Protein AF-A0A959P8B7-F1 (afdb_monomer_lite)

Radius of gyration: 20.97 Å; chains: 1; bounding box: 33×46×57 Å

Sequence (94 aa):
MNKGLQTFKYILFDWLAAIGTWSVFFYYRKTYVESKLYGEVLVNMDHRFIQGLVLIPLFWLLFHAMLGAYSNVYRRSRLRELVQTFAVTLVGVT

Secondary structure (DSSP, 8-state):
--HHHHHHHHHHHHHHHHHHHHHHHHHHIIIIIIHHHHSS------HHHHHHHHHHHHHHHHHHHHTTTTT-GGGS-HHHHHHHHHHHHHHTT-

Structure (mmCIF, N/CA/C/O backbone):
data_AF-A0A959P8B7-F1
#
_entry.id   AF-A0A959P8B7-F1
#
loop_
_atom_site.group_PDB
_atom_site.id
_atom_site.type_symbol
_atom_site.label_atom_id
_atom_site.label_alt_id
_atom_site.label_comp_id
_atom_site.label_asym_id
_atom_site.label_entity_id
_atom_site.label_seq_id
_atom_site.pdbx_PDB_ins_code
_atom_site.Cartn_x
_atom_site.Cartn_y
_atom_site.Cartn_z
_atom_site.occupancy
_atom_site.B_iso_or_equiv
_atom_site.auth_seq_id
_atom_site.auth_comp_id
_atom_site.auth_asym_id
_atom_site.auth_atom_id
_atom_site.pdbx_PDB_model_num
ATOM 1 N N . MET A 1 1 ? -7.893 5.256 25.201 1.00 55.09 1 MET A N 1
ATOM 2 C CA . MET A 1 1 ? -6.998 4.834 24.098 1.00 55.09 1 MET A CA 1
ATOM 3 C C . MET A 1 1 ? -7.667 5.186 22.777 1.00 55.09 1 MET A C 1
ATOM 5 O O . MET A 1 1 ? -8.769 4.713 22.524 1.00 55.09 1 MET A O 1
ATOM 9 N N . ASN A 1 2 ? -7.085 6.108 22.008 1.00 67.00 2 ASN A N 1
ATOM 10 C CA . ASN A 1 2 ? -7.795 6.782 20.919 1.00 67.00 2 ASN A CA 1
ATOM 11 C C . ASN A 1 2 ? -7.798 5.912 19.646 1.00 67.00 2 ASN A C 1
ATOM 13 O O . ASN A 1 2 ? -6.789 5.818 18.946 1.00 67.00 2 ASN A O 1
ATOM 17 N N . LYS A 1 3 ? -8.920 5.227 19.380 1.00 64.62 3 LYS A N 1
ATOM 18 C CA . LYS A 1 3 ? -9.056 4.237 18.291 1.00 64.62 3 LYS A CA 1
ATOM 19 C C . LYS A 1 3 ? -8.809 4.848 16.905 1.00 64.62 3 LYS A C 1
ATOM 21 O O . LYS A 1 3 ? -8.200 4.201 16.055 1.00 64.62 3 LYS A O 1
ATOM 26 N N . GLY A 1 4 ? -9.203 6.109 16.709 1.00 68.12 4 GLY A N 1
ATOM 27 C CA . GLY A 1 4 ? -8.968 6.843 15.462 1.00 68.12 4 GLY A CA 1
ATOM 28 C C . GLY A 1 4 ? -7.483 7.071 15.175 1.00 68.12 4 GLY A C 1
ATOM 29 O O . GLY A 1 4 ? -7.025 6.799 14.072 1.00 68.12 4 GLY A O 1
ATOM 30 N N . LEU A 1 5 ? -6.699 7.462 16.187 1.00 71.50 5 LEU A N 1
ATOM 31 C CA . LEU A 1 5 ? -5.264 7.726 16.021 1.00 71.50 5 LEU A CA 1
ATOM 32 C C . LEU A 1 5 ? -4.476 6.455 15.666 1.00 71.50 5 LEU A C 1
ATOM 34 O O . LEU A 1 5 ? -3.527 6.509 14.891 1.00 71.50 5 LEU A O 1
ATOM 38 N N . GLN A 1 6 ? -4.862 5.302 16.217 1.00 70.50 6 GLN A N 1
ATOM 39 C CA . GLN A 1 6 ? -4.215 4.029 15.879 1.00 70.50 6 GLN A CA 1
ATOM 40 C C . GLN A 1 6 ? -4.600 3.539 14.484 1.00 70.50 6 GLN A C 1
ATOM 42 O O . GLN A 1 6 ? -3.735 3.081 13.746 1.00 70.50 6 GLN A O 1
ATOM 47 N N . THR A 1 7 ? -5.867 3.699 14.103 1.00 71.44 7 THR A N 1
ATOM 48 C CA . THR A 1 7 ? -6.331 3.385 12.745 1.00 71.44 7 THR A CA 1
ATOM 49 C C . THR A 1 7 ? -5.611 4.255 11.717 1.00 71.44 7 THR A C 1
ATOM 51 O O . THR A 1 7 ? -5.111 3.737 10.725 1.00 71.44 7 THR A O 1
ATOM 54 N N . PHE A 1 8 ? -5.444 5.549 12.008 1.00 75.75 8 PHE A N 1
ATOM 55 C CA . PHE A 1 8 ? -4.675 6.460 11.164 1.00 75.75 8 PHE A CA 1
ATOM 56 C C . PHE A 1 8 ? -3.215 6.022 11.006 1.00 75.75 8 PHE A C 1
ATOM 58 O O . PHE A 1 8 ? -2.706 6.015 9.892 1.00 75.75 8 PHE A O 1
ATOM 65 N N . LYS A 1 9 ? -2.546 5.595 12.088 1.00 77.56 9 LYS A N 1
ATOM 66 C CA . LYS A 1 9 ? -1.175 5.063 11.997 1.00 77.56 9 LYS A CA 1
ATOM 67 C C . LYS A 1 9 ? -1.099 3.842 11.080 1.00 77.56 9 LYS A C 1
ATOM 69 O O . LYS A 1 9 ? -0.197 3.784 10.256 1.00 77.56 9 LYS A O 1
ATOM 74 N N . TYR A 1 10 ? -2.038 2.902 11.194 1.00 77.12 10 TYR A N 1
ATOM 75 C CA . TYR A 1 10 ? -2.082 1.733 10.310 1.00 77.12 10 TYR A CA 1
ATOM 76 C C . TYR A 1 10 ? -2.266 2.132 8.849 1.00 77.12 10 TYR A C 1
ATOM 78 O O . TYR A 1 10 ? -1.473 1.710 8.019 1.00 77.12 10 TYR A O 1
ATOM 86 N N . ILE A 1 11 ? -3.244 2.992 8.556 1.00 78.56 11 ILE A N 1
ATOM 87 C CA . ILE A 1 11 ? -3.483 3.507 7.201 1.00 78.56 11 ILE A CA 1
ATOM 88 C C . ILE A 1 11 ? -2.229 4.204 6.657 1.00 78.56 11 ILE A C 1
ATOM 90 O O . ILE A 1 11 ? -1.856 3.986 5.510 1.00 78.56 11 ILE A O 1
ATOM 94 N N . LEU A 1 12 ? -1.549 5.007 7.482 1.00 81.50 12 LEU A N 1
ATOM 95 C CA . LEU A 1 12 ? -0.333 5.713 7.087 1.00 81.50 12 LEU A CA 1
ATOM 96 C C . LEU A 1 12 ? 0.798 4.742 6.723 1.00 81.50 12 LEU A C 1
ATOM 98 O O . LEU A 1 12 ? 1.434 4.915 5.690 1.00 81.50 12 LEU A O 1
ATOM 102 N N . PHE A 1 13 ? 1.048 3.722 7.547 1.00 82.19 13 PHE A N 1
ATOM 103 C CA . PHE A 1 13 ? 2.080 2.723 7.254 1.00 82.19 13 PHE A CA 1
ATOM 104 C C . PHE A 1 13 ? 1.736 1.873 6.030 1.00 82.19 13 PHE A C 1
ATOM 106 O O . PHE A 1 13 ? 2.625 1.581 5.238 1.00 82.19 13 PHE A O 1
ATOM 113 N N . ASP A 1 14 ? 0.464 1.522 5.852 1.00 82.12 14 ASP A N 1
ATOM 114 C CA . ASP A 1 14 ? -0.022 0.764 4.697 1.00 82.12 14 ASP A CA 1
ATOM 115 C C . ASP A 1 14 ? 0.143 1.576 3.401 1.00 82.12 14 ASP A C 1
ATOM 117 O O . ASP A 1 14 ? 0.638 1.082 2.389 1.00 82.12 14 ASP A O 1
ATOM 121 N N . TRP A 1 15 ? -0.155 2.876 3.466 1.00 81.38 15 TRP A N 1
ATOM 122 C CA . TRP A 1 15 ? 0.068 3.815 2.370 1.00 81.38 15 TRP A CA 1
ATOM 123 C C . TRP A 1 15 ? 1.556 3.977 2.031 1.00 81.38 15 TRP A C 1
ATOM 125 O O . TRP A 1 15 ? 1.933 3.902 0.862 1.00 81.38 15 TRP A O 1
ATOM 135 N N . LEU A 1 16 ? 2.419 4.139 3.041 1.00 85.00 16 LEU A N 1
ATOM 136 C CA . LEU A 1 16 ? 3.872 4.219 2.850 1.00 85.00 16 LEU A CA 1
ATOM 137 C C . LEU A 1 16 ? 4.445 2.923 2.263 1.00 85.00 16 LEU A C 1
ATOM 139 O O . LEU A 1 16 ? 5.298 2.978 1.376 1.00 85.00 16 LEU A O 1
ATOM 143 N N . ALA A 1 17 ? 3.961 1.764 2.716 1.00 85.38 17 ALA A N 1
ATOM 144 C CA . ALA A 1 17 ? 4.351 0.469 2.174 1.00 85.38 17 ALA A CA 1
ATOM 145 C C . ALA A 1 17 ? 3.937 0.339 0.701 1.00 85.38 17 ALA A C 1
ATOM 147 O O . ALA A 1 17 ? 4.769 -0.016 -0.132 1.00 85.38 17 ALA A O 1
ATOM 148 N N . ALA A 1 18 ? 2.701 0.712 0.356 1.00 82.44 18 ALA A N 1
ATOM 149 C CA . ALA A 1 18 ? 2.214 0.692 -1.021 1.00 82.44 18 ALA A CA 1
ATOM 150 C C . ALA A 1 18 ? 3.028 1.617 -1.946 1.00 82.44 18 ALA A C 1
ATOM 152 O O . ALA A 1 18 ? 3.392 1.217 -3.054 1.00 82.44 18 ALA A O 1
ATOM 153 N N . ILE A 1 19 ? 3.376 2.824 -1.482 1.00 84.62 19 ILE A N 1
ATOM 154 C CA . ILE A 1 19 ? 4.266 3.749 -2.204 1.00 84.62 19 ILE A CA 1
ATOM 155 C C . ILE A 1 19 ? 5.647 3.119 -2.412 1.00 84.62 19 ILE A C 1
ATOM 157 O O . ILE A 1 19 ? 6.183 3.161 -3.522 1.00 84.62 19 ILE A O 1
ATOM 161 N N . GLY A 1 20 ? 6.223 2.527 -1.363 1.00 85.88 20 GLY A N 1
ATOM 162 C CA . GLY A 1 20 ? 7.540 1.894 -1.414 1.00 85.88 20 GLY A CA 1
ATOM 163 C C . GLY A 1 20 ? 7.582 0.723 -2.394 1.00 85.88 20 GLY A C 1
ATOM 164 O O . GLY A 1 20 ? 8.422 0.699 -3.295 1.00 85.88 20 GLY A O 1
ATOM 165 N N . THR A 1 21 ? 6.634 -0.210 -2.285 1.00 86.19 21 THR A N 1
ATOM 166 C CA . THR A 1 21 ? 6.508 -1.350 -3.201 1.00 86.19 21 THR A CA 1
ATOM 167 C C . THR A 1 21 ? 6.328 -0.892 -4.645 1.00 86.19 21 THR A C 1
ATOM 169 O O . THR A 1 21 ? 6.995 -1.422 -5.534 1.00 86.19 21 THR A O 1
ATOM 172 N N . TRP A 1 22 ? 5.486 0.117 -4.898 1.00 84.38 22 TRP A N 1
ATOM 173 C CA . TRP A 1 22 ? 5.272 0.611 -6.257 1.00 84.38 22 TRP A CA 1
ATOM 174 C C . TRP A 1 22 ? 6.501 1.328 -6.829 1.00 84.38 22 TRP A C 1
ATOM 176 O O . TRP A 1 22 ? 6.829 1.154 -8.002 1.00 84.38 22 TRP A O 1
ATOM 186 N N . SER A 1 23 ? 7.228 2.074 -5.994 1.00 82.25 23 SER A N 1
ATOM 187 C CA . SER A 1 23 ? 8.483 2.731 -6.382 1.00 82.25 23 SER A CA 1
ATOM 188 C C . SER A 1 23 ? 9.543 1.710 -6.799 1.00 82.25 23 SER A C 1
ATOM 190 O O . SER A 1 23 ? 10.151 1.844 -7.862 1.00 82.25 23 SER A O 1
ATOM 192 N N . VAL A 1 24 ? 9.722 0.648 -6.004 1.00 84.88 24 VAL A N 1
ATOM 193 C CA . VAL A 1 24 ? 10.660 -0.444 -6.311 1.00 84.88 24 VAL A CA 1
ATOM 194 C C . VAL A 1 24 ? 10.229 -1.201 -7.566 1.00 84.88 24 VAL A C 1
ATOM 196 O O . VAL A 1 24 ? 11.059 -1.481 -8.429 1.00 84.88 24 VAL A O 1
ATOM 199 N N . PHE A 1 25 ? 8.935 -1.494 -7.710 1.00 84.50 25 PHE A N 1
ATOM 200 C CA . PHE A 1 25 ? 8.404 -2.163 -8.896 1.00 84.50 25 PHE A CA 1
ATOM 201 C C . PHE A 1 25 ? 8.626 -1.342 -10.171 1.00 84.50 25 PHE A C 1
ATOM 203 O O . PHE A 1 25 ? 9.050 -1.885 -11.192 1.00 84.50 25 PHE A O 1
ATOM 210 N N . PHE A 1 26 ? 8.389 -0.030 -10.119 1.00 80.62 26 PHE A N 1
ATOM 211 C CA . PHE A 1 26 ? 8.622 0.852 -11.258 1.00 80.62 26 PHE A CA 1
ATOM 212 C C . PHE A 1 26 ? 10.103 0.925 -11.628 1.00 80.62 26 PHE A C 1
ATOM 214 O O . PHE A 1 26 ? 10.440 0.816 -12.807 1.00 80.62 26 PHE A O 1
ATOM 221 N N . TYR A 1 27 ? 10.983 1.045 -10.630 1.00 81.62 27 TYR A N 1
ATOM 222 C CA . TYR A 1 27 ? 12.427 1.004 -10.844 1.00 81.62 27 TYR A CA 1
ATOM 223 C C . TYR A 1 27 ? 12.852 -0.310 -11.506 1.00 81.62 27 TYR A C 1
ATOM 225 O O . TYR A 1 27 ? 13.542 -0.297 -12.522 1.00 81.62 27 TYR A O 1
ATOM 233 N N . TYR A 1 28 ? 12.379 -1.447 -10.991 1.00 82.00 28 TYR A N 1
ATOM 234 C CA . TYR A 1 28 ? 12.658 -2.753 -11.578 1.00 82.00 28 TYR A CA 1
ATOM 235 C C . TYR A 1 28 ? 12.169 -2.841 -13.029 1.00 82.00 28 TYR A C 1
ATOM 237 O O . TYR A 1 28 ? 12.914 -3.250 -13.918 1.00 82.00 28 TYR A O 1
ATOM 245 N N . ARG A 1 29 ? 10.937 -2.405 -13.302 1.00 80.81 29 ARG A N 1
ATOM 246 C CA . ARG A 1 29 ? 10.358 -2.434 -14.648 1.00 80.81 29 ARG A CA 1
ATOM 247 C C . ARG A 1 29 ? 11.157 -1.576 -15.636 1.00 80.81 29 ARG A C 1
ATOM 249 O O . ARG A 1 29 ? 11.448 -2.041 -16.736 1.00 80.81 29 ARG A O 1
ATOM 256 N N . LYS A 1 30 ? 11.528 -0.351 -15.259 1.00 73.19 30 LYS A N 1
ATOM 257 C CA . LYS A 1 30 ? 12.346 0.544 -16.095 1.00 73.19 30 LYS A CA 1
ATOM 258 C C . LYS A 1 30 ? 13.727 -0.057 -16.373 1.00 73.19 30 LYS A C 1
ATOM 260 O O . LYS A 1 30 ? 14.135 -0.147 -17.527 1.00 73.19 30 LYS A O 1
ATOM 265 N N . THR A 1 31 ? 14.404 -0.535 -15.331 1.00 70.81 31 THR A N 1
ATOM 266 C CA . THR A 1 31 ? 15.793 -1.011 -15.414 1.00 70.81 31 THR A CA 1
ATOM 267 C C . THR A 1 31 ? 15.931 -2.377 -16.083 1.00 70.81 31 THR A C 1
ATOM 269 O O . THR A 1 31 ? 16.908 -2.603 -16.783 1.00 70.81 31 THR A O 1
ATOM 272 N N . TYR A 1 32 ? 14.981 -3.298 -15.896 1.00 71.62 32 TYR A N 1
ATOM 273 C CA . TYR A 1 32 ? 15.115 -4.678 -16.386 1.00 71.62 32 TYR A CA 1
ATOM 274 C C . TYR A 1 32 ? 14.221 -5.013 -17.575 1.00 71.62 32 TYR A C 1
ATOM 276 O O . TYR A 1 32 ? 14.606 -5.835 -18.403 1.00 71.62 32 TYR A O 1
ATOM 284 N N . VAL A 1 33 ? 13.028 -4.421 -17.671 1.00 71.25 33 VAL A N 1
ATOM 285 C CA . VAL A 1 33 ? 12.083 -4.735 -18.754 1.00 71.25 33 VAL A CA 1
ATOM 286 C C . VAL A 1 33 ? 12.275 -3.760 -19.908 1.00 71.25 33 VAL A C 1
ATOM 288 O O . VAL A 1 33 ? 12.538 -4.186 -21.029 1.00 71.25 33 VAL A O 1
ATOM 291 N N . GLU A 1 34 ? 12.201 -2.454 -19.638 1.00 65.44 34 GLU A N 1
ATOM 292 C CA . GLU A 1 34 ? 12.345 -1.429 -20.682 1.00 65.44 34 GLU A CA 1
ATOM 293 C C . GLU A 1 34 ? 13.789 -1.329 -21.188 1.00 65.44 34 GLU A C 1
ATOM 295 O O . GLU A 1 34 ? 13.981 -1.249 -22.400 1.00 65.44 34 GLU A O 1
ATOM 300 N N . SER A 1 35 ? 14.795 -1.470 -20.312 1.00 63.53 35 SER A N 1
ATOM 301 C CA . SER A 1 35 ? 16.206 -1.490 -20.736 1.00 63.53 35 SER A CA 1
ATOM 302 C C . SER A 1 35 ? 16.531 -2.628 -21.716 1.00 63.53 35 SER A C 1
ATOM 304 O O . SER A 1 35 ? 17.295 -2.478 -22.667 1.00 63.53 35 SER A O 1
ATOM 306 N N . LYS A 1 36 ? 15.880 -3.782 -21.529 1.00 60.66 36 LYS A N 1
ATOM 307 C CA . LYS A 1 36 ? 16.088 -4.977 -22.356 1.00 60.66 36 LYS A CA 1
ATOM 308 C C . LYS A 1 36 ? 15.391 -4.897 -23.720 1.00 60.66 36 LYS A C 1
ATOM 310 O O . LYS A 1 36 ? 15.787 -5.606 -24.638 1.00 60.66 36 LYS A O 1
ATOM 315 N N . LEU A 1 37 ? 14.352 -4.067 -23.840 1.00 61.28 37 LEU A N 1
ATOM 316 C CA . LEU A 1 37 ? 13.563 -3.875 -25.063 1.00 61.28 37 LEU A CA 1
ATOM 317 C C . LEU A 1 37 ? 14.011 -2.655 -25.883 1.00 61.28 37 LEU A C 1
ATOM 319 O O . LEU A 1 37 ? 13.886 -2.686 -27.103 1.00 61.28 37 LEU A O 1
ATOM 323 N N . TYR A 1 38 ? 14.522 -1.600 -25.236 1.00 62.00 38 TYR A N 1
ATOM 324 C CA . TYR A 1 38 ? 14.785 -0.300 -25.871 1.00 62.00 38 TYR A CA 1
ATOM 325 C C . TYR A 1 38 ? 16.218 0.245 -25.667 1.00 62.00 38 TYR A C 1
ATOM 327 O O . TYR A 1 38 ? 16.507 1.339 -26.147 1.00 62.00 38 TYR A O 1
ATOM 335 N N . GLY A 1 39 ? 17.126 -0.490 -25.007 1.00 64.44 39 GLY A N 1
ATOM 336 C CA . GLY A 1 39 ? 18.473 -0.004 -24.642 1.00 64.44 39 GLY A CA 1
ATOM 337 C C . GLY A 1 39 ? 18.473 0.781 -23.324 1.00 64.44 39 GLY A C 1
ATOM 338 O O . GLY A 1 39 ? 17.467 0.770 -22.632 1.00 64.44 39 GLY A O 1
ATOM 339 N N . GLU A 1 40 ? 19.563 1.461 -22.938 1.00 56.94 40 GLU A N 1
ATOM 340 C CA . GLU A 1 40 ? 19.631 2.204 -21.660 1.00 56.94 40 GLU A CA 1
ATOM 341 C C . GLU A 1 40 ? 18.540 3.288 -21.552 1.00 56.94 40 GLU A C 1
ATOM 343 O O . GLU A 1 40 ? 18.688 4.424 -22.002 1.00 56.94 40 GLU A O 1
ATOM 348 N N . VAL A 1 41 ? 17.416 2.939 -20.926 1.00 62.62 41 VAL A N 1
ATOM 349 C CA . VAL A 1 41 ? 16.347 3.884 -20.614 1.00 62.62 41 VAL A CA 1
ATOM 350 C C . VAL A 1 41 ? 16.699 4.565 -19.299 1.00 62.62 41 VAL A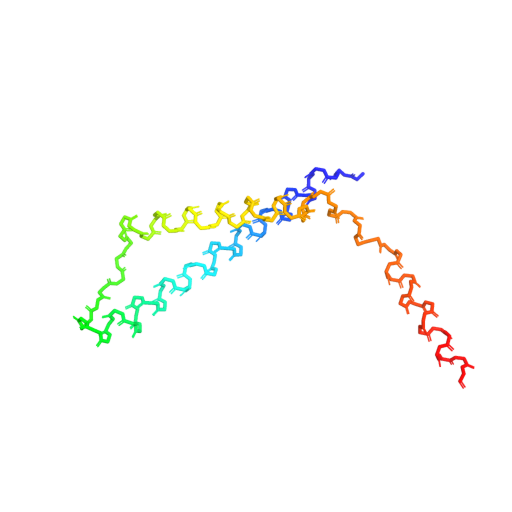 C 1
ATOM 352 O O . VAL A 1 41 ? 16.608 3.961 -18.229 1.00 62.62 41 VAL A O 1
ATOM 355 N N . LEU A 1 42 ? 17.066 5.846 -19.371 1.00 61.38 42 LEU A N 1
ATOM 356 C CA . LEU A 1 42 ? 17.214 6.698 -18.192 1.00 61.38 42 LEU A CA 1
ATOM 357 C C . LEU A 1 42 ? 15.932 6.640 -17.349 1.00 61.38 42 LEU A C 1
ATOM 359 O O . LEU A 1 42 ? 14.811 6.788 -17.857 1.00 61.38 42 LEU A O 1
ATOM 363 N N . VAL A 1 43 ? 16.098 6.407 -16.044 1.00 63.31 43 VAL A N 1
ATOM 364 C CA . VAL A 1 43 ? 15.004 6.396 -15.067 1.00 63.31 43 VAL A CA 1
ATOM 365 C C . VAL A 1 43 ? 14.521 7.832 -14.867 1.00 63.31 43 VAL A C 1
ATOM 367 O O . VAL A 1 43 ? 14.864 8.502 -13.899 1.00 63.31 43 VAL A O 1
ATOM 370 N N . ASN A 1 44 ? 13.729 8.324 -15.813 1.00 65.75 44 ASN A N 1
ATOM 371 C CA . ASN A 1 44 ? 13.061 9.609 -15.690 1.00 65.75 44 ASN A CA 1
ATOM 372 C C . ASN A 1 44 ? 11.783 9.439 -14.866 1.00 65.75 44 ASN A C 1
ATOM 374 O O . ASN A 1 44 ? 11.010 8.496 -15.078 1.00 65.75 44 ASN A O 1
ATOM 378 N N . MET A 1 45 ? 11.554 10.377 -13.943 1.00 64.50 45 MET A N 1
ATOM 379 C CA . MET A 1 45 ? 10.281 10.531 -13.236 1.00 64.50 45 MET A CA 1
ATOM 380 C C . MET A 1 45 ? 9.233 11.077 -14.204 1.00 64.50 45 MET A C 1
ATOM 382 O O . MET A 1 45 ? 8.897 12.256 -14.209 1.00 64.50 45 MET A O 1
ATOM 386 N N . ASP A 1 46 ? 8.772 10.198 -15.081 1.00 72.12 46 ASP A N 1
ATOM 387 C CA . ASP A 1 46 ? 7.820 10.531 -16.125 1.00 72.12 46 ASP A CA 1
ATOM 388 C C . ASP A 1 46 ? 6.426 10.785 -15.534 1.00 72.12 46 ASP A C 1
ATOM 390 O O . ASP A 1 46 ? 6.094 10.300 -14.448 1.00 72.12 46 ASP A O 1
ATOM 394 N N . HIS A 1 47 ? 5.550 11.473 -16.265 1.00 72.69 47 HIS A N 1
ATOM 395 C CA . HIS A 1 47 ? 4.205 11.792 -15.760 1.00 72.69 47 HIS A CA 1
ATOM 396 C C . HIS A 1 47 ? 3.406 10.526 -15.387 1.00 72.69 47 HIS A C 1
ATOM 398 O O . HIS A 1 47 ? 2.615 10.524 -14.441 1.00 72.69 47 HIS A O 1
ATOM 404 N N . ARG A 1 48 ? 3.692 9.419 -16.087 1.00 73.06 48 ARG A N 1
ATOM 405 C CA . ARG A 1 48 ? 3.149 8.075 -15.832 1.00 73.06 48 ARG A CA 1
ATOM 406 C C . ARG A 1 48 ? 3.632 7.470 -14.510 1.00 73.06 48 ARG A C 1
ATOM 408 O O . ARG A 1 48 ? 2.881 6.729 -13.882 1.00 73.06 48 ARG A O 1
ATOM 415 N N . PHE A 1 49 ? 4.857 7.783 -14.079 1.00 73.69 49 PHE A N 1
ATOM 416 C CA . PHE A 1 49 ? 5.379 7.350 -12.781 1.00 73.69 49 PHE A CA 1
ATOM 417 C C . PHE A 1 49 ? 4.592 8.002 -11.649 1.00 73.69 49 PHE A C 1
ATOM 419 O O . PHE A 1 49 ? 4.077 7.302 -10.783 1.00 73.69 49 PHE A O 1
ATOM 426 N N . ILE A 1 50 ? 4.424 9.326 -11.714 1.00 75.19 50 ILE A N 1
ATOM 427 C CA . ILE A 1 50 ? 3.683 10.103 -10.712 1.00 75.19 50 ILE A CA 1
ATOM 428 C C . ILE A 1 50 ? 2.221 9.642 -10.654 1.00 75.19 50 ILE A C 1
ATOM 430 O O . ILE A 1 50 ? 1.685 9.417 -9.572 1.00 75.19 50 ILE A O 1
ATOM 434 N N . GLN A 1 51 ? 1.589 9.424 -11.812 1.00 78.69 51 GLN A N 1
ATOM 435 C CA . GLN A 1 51 ? 0.227 8.889 -11.874 1.00 78.69 51 GLN A CA 1
ATOM 436 C C . GLN A 1 51 ? 0.119 7.504 -11.226 1.00 78.69 51 GLN A C 1
ATOM 438 O O . GLN A 1 51 ? -0.785 7.286 -10.424 1.00 78.69 51 GLN A O 1
ATOM 443 N N . GLY A 1 52 ? 1.046 6.585 -11.516 1.00 78.25 52 GLY A N 1
ATOM 444 C CA . GLY A 1 52 ? 1.069 5.260 -10.890 1.00 78.25 52 GLY A CA 1
ATOM 445 C C . GLY A 1 52 ? 1.321 5.314 -9.380 1.00 78.25 52 GLY A C 1
ATOM 446 O O . GLY A 1 52 ? 0.676 4.590 -8.627 1.00 78.25 52 GLY A O 1
ATOM 447 N N . LEU A 1 53 ? 2.201 6.214 -8.935 1.00 79.44 53 LEU A N 1
ATOM 448 C CA . LEU A 1 53 ? 2.550 6.412 -7.528 1.00 79.44 53 LEU A CA 1
ATOM 449 C C . LEU A 1 53 ? 1.388 6.968 -6.695 1.00 79.44 53 LEU A C 1
ATOM 451 O O . LEU A 1 53 ? 1.346 6.743 -5.492 1.00 79.44 53 LEU A O 1
ATOM 455 N N . VAL A 1 54 ? 0.442 7.679 -7.312 1.00 77.12 54 VAL A N 1
ATOM 456 C CA . VAL A 1 54 ? -0.743 8.203 -6.617 1.00 77.12 54 VAL A CA 1
ATOM 457 C C . VAL A 1 54 ? -1.931 7.257 -6.764 1.00 77.12 54 VAL A C 1
ATOM 459 O O . VAL A 1 54 ? -2.542 6.890 -5.764 1.00 77.12 54 VAL A O 1
ATOM 462 N N . LEU A 1 55 ? -2.256 6.821 -7.985 1.00 80.50 55 LEU A N 1
ATOM 463 C CA . LEU A 1 55 ? -3.466 6.036 -8.249 1.00 80.50 55 LEU A CA 1
ATOM 464 C C . LEU A 1 55 ? -3.429 4.653 -7.600 1.00 80.50 55 LEU A C 1
ATOM 466 O O . LEU A 1 55 ? -4.448 4.200 -7.087 1.00 80.50 55 LEU A O 1
ATOM 470 N N . ILE A 1 56 ? -2.276 3.979 -7.602 1.00 80.94 56 ILE A N 1
ATOM 471 C CA . ILE A 1 56 ? -2.197 2.592 -7.132 1.00 80.94 56 ILE A CA 1
ATOM 472 C C . ILE A 1 56 ? -2.234 2.497 -5.608 1.00 80.94 56 ILE A C 1
ATOM 474 O O . ILE A 1 56 ? -3.056 1.731 -5.104 1.00 80.94 56 ILE A O 1
ATOM 478 N N . PRO A 1 57 ? -1.451 3.280 -4.842 1.00 79.25 57 PRO A N 1
ATOM 479 C CA . PRO A 1 57 ? -1.596 3.298 -3.390 1.00 79.25 57 PRO A CA 1
ATOM 480 C C . PRO A 1 57 ? -2.997 3.721 -2.949 1.00 79.25 57 PRO A C 1
ATOM 482 O O . PRO A 1 57 ? -3.522 3.170 -1.989 1.00 79.25 57 PRO A O 1
ATOM 485 N N . LEU A 1 58 ? -3.635 4.647 -3.671 1.00 80.88 58 LEU A N 1
ATOM 486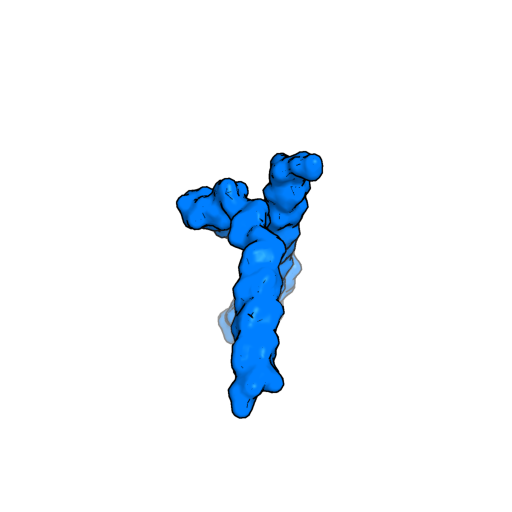 C CA . LEU A 1 58 ? -4.989 5.107 -3.360 1.00 80.88 58 LEU A CA 1
ATOM 487 C C . LEU A 1 58 ? -6.046 4.035 -3.672 1.00 80.88 58 LEU A C 1
ATOM 489 O O . LEU A 1 58 ? -6.964 3.835 -2.879 1.00 80.88 58 LEU A O 1
ATOM 493 N N . PHE A 1 59 ? -5.873 3.278 -4.760 1.00 83.88 59 PHE A N 1
ATOM 494 C CA . PHE A 1 59 ? -6.678 2.091 -5.061 1.00 83.88 59 PHE A CA 1
ATOM 495 C C . PHE A 1 59 ? -6.549 1.021 -3.970 1.00 83.88 59 PHE A C 1
ATOM 497 O O . PHE A 1 59 ? -7.564 0.536 -3.474 1.00 83.88 59 PHE A O 1
ATOM 504 N N . TRP A 1 60 ? -5.325 0.683 -3.554 1.00 78.88 60 TRP A N 1
ATOM 505 C CA . TRP A 1 60 ? -5.101 -0.293 -2.484 1.00 78.88 60 TRP A CA 1
ATOM 506 C C . TRP A 1 60 ? -5.708 0.164 -1.161 1.00 78.88 60 TRP A C 1
ATOM 50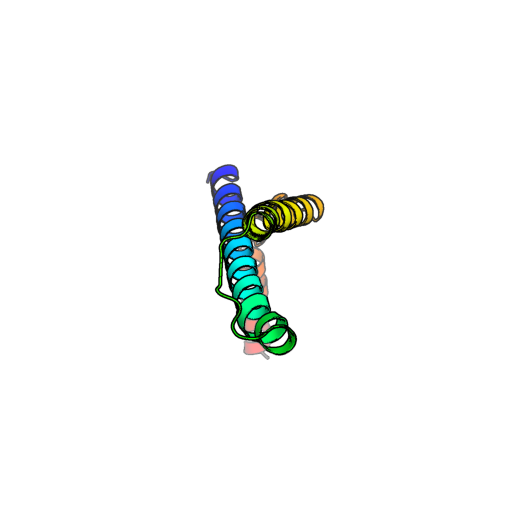8 O O . TRP A 1 60 ? -6.372 -0.619 -0.490 1.00 78.88 60 TRP A O 1
ATOM 518 N N . LEU A 1 61 ? -5.574 1.444 -0.820 1.00 78.25 61 LEU A N 1
ATOM 519 C CA . LEU A 1 61 ? -6.149 2.015 0.395 1.00 78.25 61 LEU A CA 1
ATOM 520 C C . LEU A 1 61 ? -7.686 1.952 0.384 1.00 78.25 61 LEU A C 1
ATOM 522 O O . LEU A 1 61 ? -8.295 1.576 1.385 1.00 78.25 61 LEU A O 1
ATOM 526 N N . LEU A 1 62 ? -8.324 2.226 -0.760 1.00 81.38 62 LEU A N 1
ATOM 527 C CA . LEU A 1 62 ? -9.767 2.021 -0.937 1.00 81.38 62 LEU A CA 1
ATOM 528 C C . LEU A 1 62 ? -10.149 0.540 -0.838 1.00 81.38 62 LEU A C 1
ATOM 530 O O . LEU A 1 62 ? -11.132 0.206 -0.182 1.00 81.38 62 LEU A O 1
ATOM 534 N N . PHE A 1 63 ? -9.364 -0.358 -1.429 1.00 78.31 63 PHE A N 1
ATOM 535 C CA . PHE A 1 63 ? -9.615 -1.796 -1.386 1.00 78.31 63 PHE A CA 1
ATOM 536 C C . PHE A 1 63 ? -9.513 -2.356 0.041 1.00 78.31 63 PHE A C 1
ATOM 538 O O . PHE A 1 63 ? -10.406 -3.068 0.500 1.00 78.31 63 PHE A O 1
ATOM 545 N N . HIS A 1 64 ? -8.480 -1.970 0.792 1.00 74.75 64 HIS A N 1
ATOM 546 C CA . HIS A 1 64 ? -8.331 -2.310 2.206 1.00 74.75 64 HIS A CA 1
ATOM 547 C C . HIS A 1 64 ? -9.462 -1.719 3.061 1.00 74.75 64 HIS A C 1
ATOM 549 O O . HIS A 1 64 ? -9.948 -2.382 3.983 1.00 74.75 64 HIS A O 1
ATOM 555 N N . ALA A 1 65 ? -9.945 -0.518 2.725 1.00 76.06 65 ALA A N 1
ATOM 556 C CA . ALA A 1 65 ? -11.121 0.066 3.362 1.00 76.06 65 ALA A CA 1
ATOM 557 C C . ALA A 1 65 ? -12.401 -0.735 3.071 1.00 76.06 65 ALA A C 1
ATOM 559 O O . ALA A 1 65 ? -13.146 -1.034 4.004 1.00 76.06 65 ALA A O 1
ATOM 560 N N . MET A 1 66 ? -12.623 -1.151 1.819 1.00 72.31 66 MET A N 1
ATOM 561 C CA . MET A 1 66 ? -13.770 -1.977 1.414 1.00 72.31 66 MET A CA 1
ATOM 562 C C . MET A 1 66 ? -13.745 -3.370 2.052 1.00 72.31 66 MET A C 1
ATOM 564 O O . MET A 1 66 ? -14.785 -3.870 2.472 1.00 72.31 66 MET A O 1
ATOM 568 N N . LEU A 1 67 ? -12.564 -3.976 2.198 1.00 73.75 67 LEU A N 1
ATOM 569 C CA . LEU A 1 67 ? -12.375 -5.253 2.896 1.00 73.75 67 LEU A CA 1
ATOM 570 C C . LEU A 1 67 ? -12.556 -5.152 4.420 1.00 73.75 67 LEU A C 1
ATOM 572 O O . LEU A 1 67 ? -12.443 -6.153 5.128 1.00 73.75 67 LEU A O 1
ATOM 576 N N . GLY A 1 68 ? -12.810 -3.954 4.953 1.00 66.88 68 GLY A N 1
ATOM 577 C CA . GLY A 1 68 ? -12.982 -3.742 6.385 1.00 66.88 68 GLY A CA 1
ATOM 578 C C . GLY A 1 68 ? -11.686 -3.889 7.185 1.00 66.88 68 GLY A C 1
ATOM 579 O O . GLY A 1 68 ? -11.751 -4.001 8.410 1.00 66.88 68 GLY A O 1
ATOM 580 N N . ALA A 1 69 ? -10.511 -3.838 6.543 1.00 61.38 69 ALA A N 1
ATOM 581 C CA . ALA A 1 69 ? -9.219 -3.912 7.233 1.00 61.38 69 ALA A CA 1
ATOM 582 C C . ALA A 1 69 ? -9.067 -2.784 8.272 1.00 61.38 69 ALA A C 1
ATOM 584 O O . ALA A 1 69 ? -8.506 -2.985 9.350 1.00 61.38 69 ALA A O 1
ATOM 585 N N . TYR A 1 70 ? -9.657 -1.618 7.991 1.00 63.03 70 TYR A N 1
ATOM 586 C CA . TYR A 1 70 ? -9.659 -0.464 8.891 1.00 63.03 70 TYR A CA 1
ATOM 587 C C . TYR A 1 70 ? -10.885 -0.393 9.814 1.00 63.03 70 TYR A C 1
ATOM 589 O O . TYR A 1 70 ? -10.891 0.407 10.747 1.00 63.03 70 TYR A O 1
ATOM 597 N N . SER A 1 71 ? -11.908 -1.238 9.618 1.00 58.34 71 SER A N 1
ATOM 598 C CA . SER A 1 71 ? -13.101 -1.244 10.484 1.00 58.34 71 SER A CA 1
ATOM 599 C C . SER A 1 71 ? -12.828 -1.892 11.846 1.00 58.34 71 SER A C 1
ATOM 601 O O . SER A 1 71 ? -13.519 -1.602 12.822 1.00 58.34 71 SER A O 1
ATOM 603 N N . ASN A 1 72 ? -11.793 -2.741 11.942 1.00 53.75 72 ASN A N 1
ATOM 604 C CA . ASN A 1 72 ? -11.508 -3.530 13.140 1.00 53.75 72 ASN A CA 1
ATOM 605 C C . ASN A 1 72 ? -10.010 -3.666 13.474 1.00 53.75 72 ASN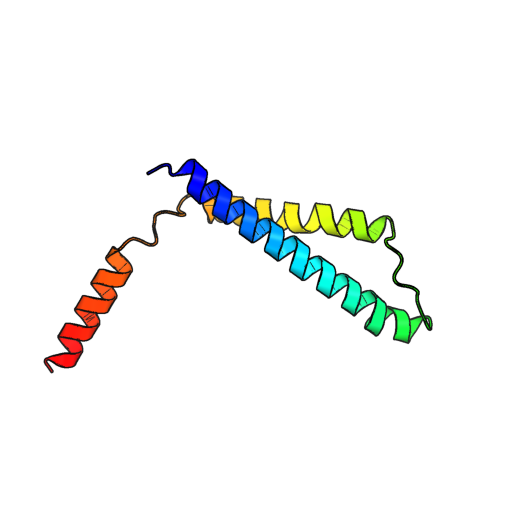 A C 1
ATOM 607 O O . ASN A 1 72 ? -9.547 -4.724 13.903 1.00 53.75 72 ASN A O 1
ATOM 611 N N . VAL A 1 73 ? -9.254 -2.564 13.393 1.00 54.25 73 VAL A N 1
ATOM 612 C CA . VAL A 1 73 ? -7.839 -2.497 13.833 1.00 54.25 73 VAL A CA 1
ATOM 613 C C . VAL A 1 73 ? -7.655 -2.984 15.286 1.00 54.25 73 VAL A C 1
ATOM 615 O O . VAL A 1 73 ? -6.618 -3.533 15.648 1.00 54.25 73 VAL A O 1
ATOM 618 N N . TYR A 1 74 ? -8.698 -2.867 16.117 1.00 48.34 74 TYR A N 1
ATOM 619 C CA . TYR A 1 74 ? -8.699 -3.277 17.527 1.00 48.34 74 TYR A CA 1
ATOM 620 C C . TYR A 1 74 ? -9.040 -4.742 17.816 1.00 48.34 74 TYR A C 1
ATOM 622 O O . TYR A 1 74 ? -9.037 -5.135 18.984 1.00 48.34 74 TYR A O 1
ATOM 630 N N . ARG A 1 75 ? -9.358 -5.563 16.808 1.00 48.78 75 ARG A N 1
ATOM 631 C CA . ARG A 1 75 ? -9.765 -6.960 17.039 1.00 48.78 75 ARG A CA 1
ATOM 632 C C . ARG A 1 75 ? -8.655 -7.986 16.791 1.00 48.78 75 ARG A C 1
ATOM 634 O O . ARG A 1 75 ? -8.937 -9.174 16.694 1.00 48.78 75 ARG A O 1
ATOM 641 N N . ARG A 1 76 ? -7.378 -7.586 16.833 1.00 53.00 76 ARG A N 1
ATOM 642 C CA . ARG A 1 76 ? -6.348 -8.461 17.428 1.00 53.00 76 ARG A CA 1
ATOM 643 C C . ARG A 1 76 ? -6.296 -8.173 18.917 1.00 53.00 76 ARG A C 1
ATOM 645 O O . ARG A 1 76 ? -5.462 -7.435 19.424 1.00 53.00 76 ARG A O 1
ATOM 652 N N . SER A 1 77 ? -7.304 -8.718 19.583 1.00 50.81 77 SER A N 1
ATOM 653 C CA . SER A 1 77 ? -7.432 -8.658 21.025 1.00 50.81 77 SER A CA 1
ATOM 654 C C . SER A 1 77 ? -6.316 -9.480 21.664 1.00 50.81 77 SER A C 1
ATOM 656 O O . SER A 1 77 ? -5.934 -10.530 21.143 1.00 50.81 77 SER A O 1
ATOM 658 N N . ARG A 1 78 ? -5.893 -9.041 22.847 1.00 56.91 78 ARG A N 1
ATOM 659 C CA . ARG A 1 78 ? -5.179 -9.829 23.863 1.00 56.91 78 ARG A CA 1
ATOM 660 C C . ARG A 1 78 ? -5.775 -11.244 24.050 1.00 56.91 78 ARG A C 1
ATOM 662 O O . ARG A 1 78 ? -5.092 -12.134 24.520 1.00 56.91 78 ARG A O 1
ATOM 669 N N . LEU A 1 79 ? -7.017 -11.488 23.605 1.00 58.38 79 LEU A N 1
ATOM 670 C CA . LEU A 1 79 ? -7.633 -12.814 23.418 1.00 58.38 79 LEU A CA 1
ATOM 671 C C . LEU A 1 79 ? -6.827 -13.783 22.541 1.00 58.38 79 LEU A C 1
ATOM 673 O O . LEU A 1 79 ? -6.850 -14.972 22.820 1.00 58.38 79 LEU A O 1
ATOM 677 N N . ARG A 1 80 ? -6.143 -13.329 21.481 1.00 58.06 80 ARG A N 1
ATOM 678 C CA . ARG A 1 80 ? -5.333 -14.230 20.640 1.00 58.06 80 ARG A CA 1
ATOM 679 C C . ARG A 1 80 ? -4.063 -14.665 21.369 1.00 58.06 80 ARG A C 1
ATOM 681 O O . ARG A 1 80 ? -3.682 -15.821 21.249 1.00 58.06 80 ARG A O 1
ATOM 688 N N . GLU A 1 81 ? -3.481 -13.768 22.163 1.00 66.75 81 GLU A N 1
ATOM 689 C CA . GLU A 1 81 ? -2.416 -14.114 23.109 1.00 66.75 81 GLU A CA 1
ATOM 690 C C . GLU A 1 81 ? -2.941 -15.069 24.187 1.00 66.75 81 GLU A C 1
ATOM 692 O O . GLU A 1 81 ? -2.329 -16.099 24.403 1.00 66.75 81 GLU A O 1
ATOM 697 N N . LEU A 1 82 ? -4.121 -14.823 24.770 1.00 69.75 82 LEU A N 1
ATOM 698 C CA . LEU A 1 82 ? -4.735 -15.686 25.793 1.00 69.75 82 LEU A CA 1
ATOM 699 C C . LEU A 1 82 ? -5.050 -17.097 25.262 1.00 69.75 82 LEU A C 1
ATOM 701 O O . LEU A 1 82 ? -4.756 -18.081 25.932 1.00 69.75 82 LEU A O 1
ATOM 705 N N . VAL A 1 83 ? -5.579 -17.213 24.038 1.00 77.19 83 VAL A N 1
ATOM 706 C CA . VAL A 1 83 ? -5.813 -18.504 23.360 1.00 77.19 83 VAL A CA 1
ATOM 707 C C . VAL A 1 83 ? -4.493 -19.222 23.074 1.00 77.19 83 VAL A C 1
ATOM 709 O O . VAL A 1 83 ? -4.415 -20.436 23.237 1.00 77.19 83 VAL A O 1
ATOM 712 N N . GLN A 1 84 ? -3.445 -18.487 22.694 1.00 67.94 84 GLN A N 1
ATOM 713 C CA . GLN A 1 84 ? -2.118 -19.059 22.485 1.00 67.94 84 GLN A CA 1
ATOM 714 C C . GLN A 1 84 ? -1.492 -19.529 23.807 1.00 67.94 84 GLN A C 1
ATOM 716 O O . GLN A 1 84 ? -0.958 -20.632 23.855 1.00 67.94 84 GLN A O 1
ATOM 721 N N . THR A 1 85 ? -1.608 -18.760 24.894 1.00 79.81 85 THR A N 1
ATOM 722 C CA . THR A 1 85 ? -1.129 -19.170 26.222 1.00 79.81 85 THR A CA 1
ATOM 723 C C . THR A 1 85 ? -1.910 -20.377 26.752 1.00 79.81 85 THR A C 1
ATOM 725 O O . THR A 1 85 ? -1.292 -21.323 27.222 1.00 79.81 85 THR A O 1
ATOM 728 N N . PHE A 1 86 ? -3.240 -20.401 26.602 1.00 76.56 86 PHE A N 1
ATOM 729 C CA . PHE A 1 86 ? -4.108 -21.519 26.999 1.00 76.56 86 PHE A CA 1
ATOM 730 C C . PHE A 1 86 ? -3.796 -22.816 26.231 1.00 76.56 86 PHE A C 1
ATOM 732 O O . PHE A 1 86 ? -3.734 -23.893 26.825 1.00 76.56 86 PHE A O 1
ATOM 739 N N . ALA A 1 87 ? -3.548 -22.719 24.919 1.00 80.81 87 ALA A N 1
ATOM 740 C CA . ALA A 1 87 ? -3.148 -23.859 24.0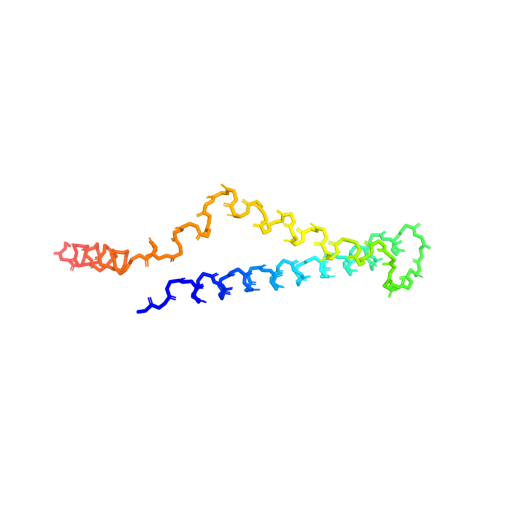96 1.00 80.81 87 ALA A CA 1
ATOM 741 C C . ALA A 1 87 ? -1.766 -24.402 24.496 1.00 80.81 87 ALA A C 1
ATOM 743 O O . ALA A 1 87 ? -1.583 -25.613 24.585 1.00 80.81 87 ALA A O 1
ATOM 744 N N . VAL A 1 88 ? -0.809 -23.516 24.795 1.00 82.56 88 VAL A N 1
ATOM 745 C CA . VAL A 1 88 ? 0.537 -23.906 25.244 1.00 82.56 88 VAL A CA 1
ATOM 746 C C . VAL A 1 88 ? 0.505 -24.569 26.625 1.00 82.56 88 VAL A C 1
ATOM 748 O O . VAL A 1 88 ? 1.198 -25.562 26.824 1.00 82.56 88 VAL A O 1
ATOM 751 N N . THR A 1 89 ? -0.319 -24.096 27.567 1.00 80.94 89 THR A N 1
ATOM 752 C CA . THR A 1 89 ? -0.437 -24.734 28.892 1.00 80.94 89 THR A CA 1
ATOM 753 C C . THR A 1 89 ? -1.126 -26.097 28.845 1.00 80.94 89 THR A C 1
ATOM 755 O O . THR A 1 89 ? -0.757 -26.974 29.614 1.00 80.94 89 THR A O 1
ATOM 758 N N . LEU A 1 90 ? -2.100 -26.297 27.947 1.00 80.25 90 LEU A N 1
ATOM 759 C CA . LEU A 1 90 ? -2.757 -27.596 27.754 1.00 80.25 90 LEU A CA 1
ATOM 760 C C . LEU A 1 90 ? -1.801 -28.640 27.175 1.00 80.25 90 LEU A C 1
ATOM 762 O O . LEU A 1 90 ? -1.744 -29.754 27.680 1.00 80.25 90 LEU A O 1
ATOM 766 N N . VAL A 1 91 ? -1.037 -28.261 26.148 1.00 79.3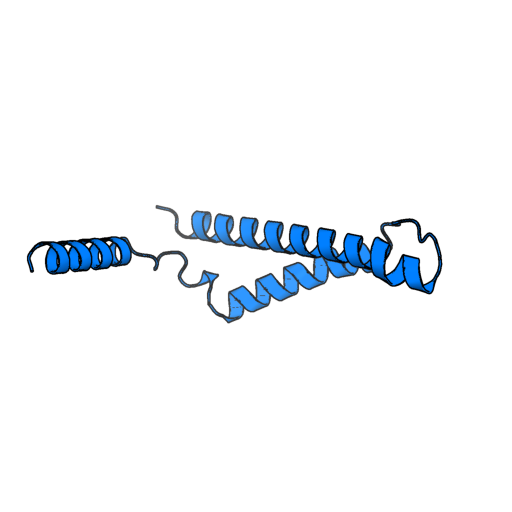8 91 VAL A N 1
ATOM 767 C CA . VAL A 1 91 ? -0.061 -29.154 25.507 1.00 79.38 91 VAL A CA 1
ATOM 768 C C . VAL A 1 91 ? 1.136 -29.435 26.422 1.00 79.38 91 VAL A C 1
ATOM 770 O O . VAL A 1 91 ? 1.700 -30.514 26.355 1.00 79.38 91 VAL A O 1
ATOM 773 N N . GLY A 1 92 ? 1.525 -28.495 27.291 1.00 71.75 92 GLY A N 1
ATOM 774 C CA . GLY A 1 92 ? 2.631 -28.690 28.238 1.00 71.75 92 GLY A CA 1
ATOM 775 C C . GLY A 1 92 ? 2.297 -29.525 29.483 1.00 71.75 92 GLY A C 1
ATOM 776 O O . GLY A 1 92 ? 3.206 -29.837 30.247 1.00 71.75 92 GLY A O 1
ATOM 777 N N . VAL A 1 93 ? 1.019 -29.847 29.717 1.00 64.31 93 VAL A N 1
ATOM 778 C CA . VAL A 1 93 ? 0.539 -30.654 30.861 1.00 64.31 93 VAL A CA 1
ATOM 779 C C . VAL A 1 93 ? 0.239 -32.110 30.475 1.00 64.31 93 VAL A C 1
ATOM 781 O O . VAL A 1 93 ? 0.146 -32.961 31.358 1.00 64.31 93 VAL A O 1
ATOM 784 N N . THR A 1 94 ? 0.104 -32.399 29.180 1.00 52.53 94 THR A N 1
ATOM 785 C CA . THR A 1 94 ? -0.010 -33.757 28.616 1.00 52.53 94 THR A CA 1
ATOM 786 C C . THR A 1 94 ? 1.343 -34.296 28.194 1.00 52.53 94 THR A C 1
ATOM 788 O O . THR A 1 94 ? 1.632 -35.464 28.527 1.00 52.53 94 THR A O 1
#

pLDDT: mean 72.08, std 9.97, range [48.34, 86.19]

Foldseek 3Di:
DDLVVVLVVVLVVLLVVQLVVLVVVLVCCQCPVVCVVPNDDPPDCDPVVVVCSPVRSVVVSVVCVVVCVSVCPPPVDVVVVVVVVVVVVVVVVD